Protein AF-A0A4E0QZ90-F1 (afdb_monomer_lite)

Radius of gyration: 20.69 Å; chains: 1; bounding box: 53×40×51 Å

Secondary structure (DSSP, 8-state):
-HHHHHHHHHHHHHHHHHHHHHH-TTSHHHHHHHHHHHHHHTTS-HHHHHHHHHHHHHTTTS-B-HHHHHHHTT--S-HHHHHHHHHHHHHTTSEEE-SSTT-EEE-TTSHHHHHHIIIIIHHHHSS---HHHHHHHHHHHHHHHHHHHHHHHHHHHHHHT----

Sequence (165 aa):
MTELIERAKAADGVINTVNYDISDRRSEMSETWNEYLQLTLDKVNEKYAKSMLLHLSKHADRYWTPKDLKEELGIDLSIDQIKKRLVQLSEGDLIDRGVSDIQFKGLSDGTLNLILRNRFEEEIDGFAPDLKDVFQKQIKTLTSENSKLRGLLYHQCERTGDYSA

Structure (mmCIF, N/CA/C/O backbone):
data_AF-A0A4E0QZ90-F1
#
_entry.id   AF-A0A4E0QZ90-F1
#
loop_
_atom_site.group_PDB
_atom_site.id
_atom_site.type_symbol
_atom_site.label_atom_id
_atom_site.label_alt_id
_atom_site.label_comp_id
_atom_site.label_asym_id
_atom_site.label_entity_id
_atom_site.label_seq_id
_atom_site.pdbx_PDB_ins_code
_atom_site.Cartn_x
_atom_site.Cartn_y
_atom_site.Cartn_z
_atom_site.occupancy
_atom_site.B_iso_or_equiv
_atom_site.auth_seq_id
_atom_site.auth_comp_id
_atom_site.auth_asym_id
_atom_site.auth_atom_id
_atom_site.pdbx_PDB_model_num
ATOM 1 N N . MET A 1 1 ? 24.302 -5.176 -30.937 1.00 50.06 1 MET A N 1
ATOM 2 C CA . MET A 1 1 ? 23.636 -6.416 -30.471 1.00 50.06 1 MET A CA 1
ATOM 3 C C . MET A 1 1 ? 24.049 -6.764 -29.040 1.00 50.06 1 MET A C 1
ATOM 5 O O . MET A 1 1 ? 23.170 -6.968 -28.220 1.00 50.06 1 MET A O 1
ATOM 9 N N . THR A 1 2 ? 25.343 -6.722 -28.703 1.00 59.00 2 THR A N 1
ATOM 10 C CA . THR A 1 2 ? 25.880 -7.012 -27.355 1.00 59.00 2 THR A CA 1
ATOM 11 C C . THR A 1 2 ? 25.347 -6.097 -26.243 1.00 59.00 2 THR A C 1
ATOM 13 O O . THR A 1 2 ? 24.946 -6.583 -25.196 1.00 59.00 2 THR A O 1
ATOM 16 N N . GLU A 1 3 ? 25.240 -4.786 -26.478 1.00 67.06 3 GLU A N 1
ATOM 17 C CA . GLU A 1 3 ? 24.766 -3.831 -25.458 1.00 67.06 3 GLU A CA 1
ATOM 18 C C . GLU A 1 3 ? 23.282 -4.021 -25.081 1.00 67.06 3 GLU A C 1
ATOM 20 O O . GLU A 1 3 ? 22.897 -3.842 -23.930 1.00 67.06 3 GLU A O 1
ATOM 25 N N . LEU A 1 4 ? 22.444 -4.441 -26.037 1.00 58.78 4 LEU A N 1
ATOM 26 C CA . LEU A 1 4 ? 21.033 -4.760 -25.786 1.00 58.78 4 LEU A CA 1
ATOM 27 C C . LEU A 1 4 ? 20.881 -6.024 -24.930 1.00 58.78 4 LEU A C 1
ATOM 29 O O . LEU A 1 4 ? 20.009 -6.074 -24.068 1.00 58.78 4 LEU A O 1
ATOM 33 N N . ILE A 1 5 ? 21.747 -7.018 -25.144 1.00 57.50 5 ILE A N 1
ATOM 34 C CA . ILE A 1 5 ? 21.764 -8.265 -24.369 1.00 57.50 5 ILE A CA 1
ATOM 35 C C . ILE A 1 5 ? 22.209 -7.993 -22.927 1.00 57.50 5 ILE A C 1
ATOM 37 O O . ILE A 1 5 ? 21.594 -8.503 -21.996 1.00 57.50 5 ILE A O 1
ATOM 41 N N . GLU A 1 6 ? 23.225 -7.153 -22.727 1.00 65.00 6 GLU A N 1
ATOM 42 C CA . GLU A 1 6 ? 23.692 -6.789 -21.383 1.00 65.00 6 GLU A CA 1
ATOM 43 C C . GLU A 1 6 ? 22.659 -5.953 -20.611 1.00 65.00 6 GLU A C 1
ATOM 45 O O . GLU A 1 6 ? 22.419 -6.207 -19.432 1.00 65.00 6 GLU A O 1
ATOM 50 N N . ARG A 1 7 ? 21.953 -5.027 -21.276 1.00 69.19 7 ARG A N 1
ATOM 51 C CA . ARG A 1 7 ? 20.844 -4.284 -20.650 1.00 69.19 7 ARG A CA 1
ATOM 52 C C . ARG A 1 7 ? 19.668 -5.187 -20.272 1.00 69.19 7 ARG A C 1
ATOM 54 O O . ARG A 1 7 ? 19.087 -4.993 -19.208 1.00 69.19 7 ARG A O 1
ATOM 61 N N . ALA A 1 8 ? 19.332 -6.170 -21.109 1.00 65.81 8 ALA A N 1
ATOM 62 C CA . ALA A 1 8 ? 18.283 -7.141 -20.803 1.00 65.81 8 ALA A CA 1
ATOM 63 C C . ALA A 1 8 ? 18.651 -8.009 -19.587 1.00 65.81 8 ALA A C 1
ATOM 65 O O . ALA A 1 8 ? 17.857 -8.125 -18.661 1.00 65.81 8 ALA A O 1
ATOM 66 N N . LYS A 1 9 ? 19.890 -8.518 -19.524 1.00 71.62 9 LYS A N 1
ATOM 67 C CA . LYS A 1 9 ? 20.388 -9.267 -18.358 1.00 71.62 9 LYS A CA 1
ATOM 68 C C . LYS A 1 9 ? 20.397 -8.433 -17.077 1.00 71.62 9 LYS A C 1
ATOM 70 O O . LYS A 1 9 ? 20.046 -8.944 -16.018 1.00 71.62 9 LYS A O 1
ATOM 75 N N . ALA A 1 10 ? 20.784 -7.159 -17.165 1.00 81.94 10 ALA A N 1
ATOM 76 C CA . ALA A 1 10 ? 20.748 -6.253 -16.022 1.00 81.94 10 ALA A CA 1
ATOM 77 C C . ALA A 1 10 ? 19.310 -6.028 -15.526 1.00 81.94 10 ALA A C 1
ATOM 79 O O . ALA A 1 10 ? 19.065 -6.081 -14.323 1.00 81.94 10 ALA A O 1
ATOM 80 N N . ALA A 1 11 ? 18.353 -5.842 -16.442 1.00 83.44 11 ALA A N 1
ATOM 81 C CA . ALA A 1 11 ? 16.939 -5.707 -16.100 1.00 83.44 11 ALA A CA 1
ATOM 82 C C . ALA A 1 11 ? 16.386 -6.974 -15.428 1.00 83.44 11 ALA A C 1
ATOM 84 O O . ALA A 1 11 ? 15.770 -6.877 -14.369 1.00 83.44 11 ALA A O 1
ATOM 85 N N . ASP A 1 12 ? 16.660 -8.153 -15.989 1.00 87.81 12 ASP A N 1
ATOM 86 C CA . ASP A 1 12 ? 16.234 -9.432 -15.410 1.00 87.81 12 ASP A CA 1
ATOM 87 C C . ASP A 1 12 ? 16.851 -9.668 -14.025 1.00 87.81 12 ASP A C 1
ATOM 89 O O . ASP A 1 12 ? 16.176 -10.153 -13.116 1.00 87.81 12 ASP A O 1
ATOM 93 N N . GLY A 1 13 ? 18.122 -9.297 -13.838 1.00 88.69 13 GLY A N 1
ATOM 94 C CA . GLY A 1 13 ? 18.788 -9.335 -12.537 1.00 88.69 13 GLY A CA 1
ATOM 95 C C . GLY A 1 13 ? 18.066 -8.475 -11.499 1.00 88.69 13 GLY A C 1
ATOM 96 O O . GLY A 1 13 ? 17.707 -8.976 -10.437 1.00 88.69 13 GLY A O 1
ATOM 97 N N . VAL A 1 14 ? 17.775 -7.213 -11.834 1.00 87.56 14 VAL A N 1
ATOM 98 C CA . VAL A 1 14 ? 17.040 -6.288 -10.954 1.00 87.56 14 VAL A CA 1
ATOM 99 C C . VAL A 1 14 ? 15.645 -6.821 -10.623 1.00 87.56 14 VAL A C 1
ATOM 101 O O . VAL A 1 14 ? 15.272 -6.852 -9.453 1.00 87.56 14 VAL A O 1
ATOM 104 N N . ILE A 1 15 ? 14.890 -7.289 -11.624 1.00 91.81 15 ILE A N 1
ATOM 105 C CA . ILE A 1 15 ? 13.541 -7.841 -11.423 1.00 91.81 15 ILE A CA 1
ATOM 106 C C . ILE A 1 15 ? 13.579 -9.022 -10.453 1.00 91.81 15 ILE A C 1
ATOM 108 O O . ILE A 1 15 ? 12.741 -9.112 -9.558 1.00 91.81 15 ILE A O 1
ATOM 112 N N . ASN A 1 16 ? 14.535 -9.936 -10.621 1.00 92.31 16 ASN A N 1
ATOM 113 C CA . ASN A 1 16 ? 14.632 -11.114 -9.768 1.00 92.31 16 ASN A CA 1
ATOM 114 C C . ASN A 1 16 ? 15.003 -10.755 -8.327 1.00 92.31 16 ASN A C 1
ATOM 116 O O . ASN A 1 16 ? 14.380 -11.296 -7.416 1.00 92.31 16 ASN A O 1
ATOM 120 N N . THR A 1 17 ? 15.953 -9.838 -8.125 1.00 90.50 17 THR A N 1
ATOM 121 C CA . THR A 1 17 ? 16.341 -9.379 -6.784 1.00 90.50 17 THR A CA 1
ATOM 122 C C . THR A 1 17 ? 15.182 -8.684 -6.080 1.00 90.50 17 THR A C 1
ATOM 124 O O . THR A 1 17 ? 14.809 -9.093 -4.988 1.00 90.50 17 THR A O 1
ATOM 127 N N . VAL A 1 18 ? 14.533 -7.711 -6.729 1.00 89.00 18 VAL A N 1
ATOM 128 C CA . VAL A 1 18 ? 13.396 -6.998 -6.121 1.00 89.00 18 VAL A CA 1
ATOM 129 C C . VAL A 1 18 ? 12.245 -7.959 -5.839 1.00 89.00 18 VAL A C 1
ATOM 131 O O . VAL A 1 18 ? 11.636 -7.908 -4.774 1.00 89.00 18 VAL A O 1
ATOM 134 N N . ASN A 1 19 ? 11.946 -8.875 -6.763 1.00 91.88 19 ASN A N 1
ATOM 135 C CA . ASN A 1 19 ? 10.912 -9.870 -6.517 1.00 91.88 19 ASN A CA 1
ATOM 136 C C . ASN A 1 19 ? 11.261 -10.756 -5.314 1.00 91.88 19 ASN A C 1
ATOM 138 O O . ASN A 1 19 ? 10.375 -11.037 -4.514 1.00 91.88 19 ASN A O 1
ATOM 142 N N . TYR A 1 20 ? 12.514 -11.196 -5.174 1.00 92.62 20 TYR A N 1
ATOM 143 C CA . TYR A 1 20 ? 12.963 -11.949 -4.000 1.00 92.62 20 TYR A CA 1
ATOM 144 C C . TYR A 1 20 ? 12.777 -11.137 -2.712 1.00 92.62 20 TYR A C 1
ATOM 146 O O . TYR A 1 20 ? 12.136 -11.626 -1.785 1.00 92.62 20 TYR A O 1
ATOM 154 N N . ASP A 1 21 ? 13.222 -9.879 -2.697 1.00 91.38 21 ASP A N 1
ATOM 155 C CA . ASP A 1 21 ? 13.121 -9.001 -1.528 1.00 91.38 21 ASP A CA 1
ATOM 156 C C . ASP A 1 21 ? 11.674 -8.761 -1.078 1.00 91.38 21 ASP A C 1
ATOM 158 O O . ASP A 1 21 ? 11.420 -8.571 0.108 1.00 91.38 21 ASP A O 1
ATOM 162 N N . ILE A 1 22 ? 10.705 -8.808 -1.991 1.00 91.88 22 ILE A N 1
ATOM 163 C CA . ILE A 1 22 ? 9.284 -8.630 -1.665 1.00 91.88 22 ILE A CA 1
ATOM 164 C C . ILE A 1 22 ? 8.572 -9.954 -1.349 1.00 91.88 22 ILE A C 1
ATOM 166 O O . ILE A 1 22 ? 7.696 -9.992 -0.478 1.00 91.88 22 ILE A O 1
ATOM 170 N N . SER A 1 23 ? 8.885 -11.025 -2.087 1.00 90.31 23 SER A N 1
ATOM 171 C CA . SER A 1 23 ? 8.103 -12.271 -2.053 1.00 90.31 23 SER A CA 1
ATOM 172 C C . SER A 1 23 ? 8.633 -13.322 -1.085 1.00 90.31 23 SER A C 1
ATOM 174 O O . SER A 1 23 ? 7.832 -14.085 -0.539 1.00 90.31 23 SER A O 1
ATOM 176 N N . ASP A 1 24 ? 9.943 -13.357 -0.829 1.00 91.75 24 ASP A N 1
ATOM 177 C CA . ASP A 1 24 ? 10.517 -14.289 0.135 1.00 91.75 24 ASP A CA 1
ATOM 178 C C . ASP A 1 24 ? 10.327 -13.761 1.559 1.00 91.75 24 ASP A C 1
ATOM 180 O O . ASP A 1 24 ? 10.712 -12.644 1.895 1.00 91.75 24 ASP A O 1
ATOM 184 N N . ARG A 1 25 ? 9.741 -14.584 2.432 1.00 90.44 25 ARG A N 1
ATOM 185 C CA . ARG A 1 25 ? 9.483 -14.207 3.826 1.00 90.44 25 ARG A CA 1
ATOM 186 C C . ARG A 1 25 ? 10.753 -13.983 4.647 1.00 90.44 25 ARG A C 1
ATOM 188 O O . ARG A 1 25 ? 10.630 -13.350 5.686 1.00 90.44 25 ARG A O 1
ATOM 195 N N . ARG A 1 26 ? 11.903 -14.491 4.196 1.00 91.25 26 ARG A N 1
ATOM 196 C CA . ARG A 1 26 ? 13.217 -14.400 4.854 1.00 91.25 26 ARG A CA 1
ATOM 197 C C . ARG A 1 26 ? 14.088 -13.269 4.310 1.00 91.25 26 ARG A C 1
ATOM 199 O O . ARG A 1 26 ? 15.247 -13.157 4.701 1.00 91.25 26 ARG A O 1
ATOM 206 N N . SER A 1 27 ? 13.599 -12.493 3.344 1.00 93.81 27 SER A N 1
ATOM 207 C CA . SER A 1 27 ? 14.322 -11.300 2.916 1.00 93.81 27 SER A CA 1
ATOM 208 C C . SER A 1 27 ? 14.242 -10.232 4.007 1.00 93.81 27 SER A C 1
ATOM 210 O O . SER A 1 27 ? 13.218 -10.086 4.678 1.00 93.81 27 SER A O 1
ATOM 212 N N . GLU A 1 28 ? 15.300 -9.435 4.141 1.00 91.38 28 GLU A N 1
ATOM 213 C CA . GLU A 1 28 ? 15.359 -8.340 5.117 1.00 91.38 28 GLU A CA 1
ATOM 214 C C . GLU A 1 28 ? 14.195 -7.353 4.929 1.00 91.38 28 GLU A C 1
ATOM 216 O O . GLU A 1 28 ? 13.554 -6.938 5.893 1.00 91.38 28 GLU A O 1
ATOM 221 N N . MET A 1 29 ? 13.857 -7.033 3.675 1.00 90.81 29 MET A N 1
ATOM 222 C CA . MET A 1 29 ? 12.750 -6.131 3.342 1.00 90.81 29 MET A CA 1
ATOM 223 C C . MET A 1 29 ? 11.393 -6.711 3.751 1.00 90.81 29 MET A C 1
ATOM 225 O O . MET A 1 29 ? 10.561 -6.007 4.328 1.00 90.81 29 MET A O 1
ATOM 229 N N . SER A 1 30 ? 11.156 -7.997 3.485 1.00 91.88 30 SER A N 1
ATOM 230 C CA . SER A 1 30 ? 9.919 -8.662 3.889 1.00 91.88 30 SER A CA 1
ATOM 231 C C . SER A 1 30 ? 9.819 -8.770 5.411 1.00 91.88 30 SER A C 1
ATOM 233 O O . SER A 1 30 ? 8.740 -8.530 5.957 1.00 91.88 30 SER A O 1
ATOM 235 N N . GLU A 1 31 ? 10.903 -9.114 6.103 1.00 94.00 31 GLU A N 1
ATOM 236 C CA . GLU A 1 31 ? 10.938 -9.193 7.567 1.00 94.00 31 GLU A CA 1
ATOM 237 C C . GLU A 1 31 ? 10.679 -7.827 8.202 1.00 94.00 31 GLU A C 1
ATOM 239 O O . GLU A 1 31 ? 9.748 -7.706 8.996 1.00 94.00 31 GLU A O 1
ATOM 244 N N . THR A 1 32 ? 11.386 -6.787 7.751 1.00 92.00 32 THR A N 1
ATOM 245 C CA . THR A 1 32 ? 11.214 -5.407 8.229 1.00 92.00 32 THR A CA 1
ATOM 246 C C . THR A 1 32 ? 9.751 -4.989 8.134 1.00 92.00 32 THR A C 1
ATOM 248 O O . THR A 1 32 ? 9.118 -4.698 9.145 1.00 92.00 32 THR A O 1
ATOM 251 N N . TRP A 1 33 ? 9.142 -5.050 6.944 1.00 93.62 33 TRP A N 1
ATOM 252 C CA . TRP A 1 33 ? 7.732 -4.677 6.799 1.00 93.62 33 TRP A CA 1
ATOM 253 C C . TRP A 1 33 ? 6.785 -5.604 7.566 1.00 93.62 33 TRP A C 1
ATOM 255 O O . TRP A 1 33 ? 5.712 -5.170 7.985 1.00 93.62 33 TRP A O 1
ATOM 265 N N . ASN A 1 34 ? 7.151 -6.873 7.773 1.00 91.56 34 ASN A N 1
ATOM 266 C CA . ASN A 1 34 ? 6.354 -7.774 8.596 1.00 91.56 34 ASN A CA 1
ATOM 267 C C . ASN A 1 34 ? 6.251 -7.285 10.037 1.00 91.56 34 ASN A C 1
ATOM 269 O O . ASN A 1 34 ? 5.165 -7.365 10.599 1.00 91.56 34 ASN A O 1
ATOM 273 N N . GLU A 1 35 ? 7.331 -6.770 10.616 1.00 90.31 35 GLU A N 1
ATOM 274 C CA . GLU A 1 35 ? 7.325 -6.256 11.986 1.00 90.31 35 GLU A CA 1
ATOM 275 C C . GLU A 1 35 ? 6.349 -5.083 12.134 1.00 90.31 35 GLU A C 1
ATOM 277 O O . GLU A 1 35 ? 5.456 -5.137 12.982 1.00 90.31 35 GLU A O 1
ATOM 282 N N . TYR A 1 36 ? 6.425 -4.079 11.252 1.00 90.12 36 TYR A N 1
ATOM 283 C CA . TYR A 1 36 ? 5.488 -2.944 11.253 1.00 90.12 36 TYR A CA 1
ATOM 284 C C . TYR A 1 36 ? 4.035 -3.389 11.060 1.00 90.12 36 TYR A C 1
ATOM 286 O O . TYR A 1 36 ? 3.129 -2.912 11.754 1.00 90.12 36 TYR A O 1
ATOM 294 N N . LEU A 1 37 ? 3.804 -4.332 10.139 1.00 91.62 37 LEU A N 1
ATOM 295 C CA . LEU A 1 37 ? 2.474 -4.873 9.874 1.00 91.62 37 LEU A CA 1
ATOM 296 C C . LEU A 1 37 ? 1.917 -5.627 11.081 1.00 91.62 37 LEU A C 1
ATOM 298 O O . LEU A 1 37 ? 0.782 -5.365 11.455 1.00 91.62 37 LEU A O 1
ATOM 302 N N . GLN A 1 38 ? 2.684 -6.518 11.711 1.00 88.44 38 GLN A N 1
ATOM 303 C CA . GLN A 1 38 ? 2.231 -7.275 12.886 1.00 88.44 38 GLN A CA 1
ATOM 304 C C . GLN A 1 38 ? 1.940 -6.334 14.061 1.00 88.44 38 GLN A C 1
ATOM 306 O O . GLN A 1 38 ? 0.838 -6.334 14.603 1.00 88.44 38 GLN A O 1
ATOM 311 N N . LEU A 1 39 ? 2.876 -5.432 14.382 1.00 86.94 39 LEU A N 1
ATOM 312 C CA . LEU A 1 39 ? 2.729 -4.482 15.490 1.00 86.94 39 LEU A CA 1
ATOM 313 C C . LEU A 1 39 ? 1.493 -3.585 15.367 1.00 86.94 39 LEU A C 1
ATOM 315 O O . LEU A 1 39 ? 0.947 -3.142 16.384 1.00 86.94 39 LEU A O 1
ATOM 319 N N . THR A 1 40 ? 1.085 -3.281 14.136 1.00 86.19 40 THR A N 1
ATOM 320 C CA . THR A 1 40 ? -0.019 -2.364 13.854 1.00 86.19 40 THR A CA 1
ATOM 321 C C . THR A 1 40 ? -1.330 -3.105 13.621 1.00 86.19 40 THR A C 1
ATOM 323 O O . THR A 1 40 ? -2.341 -2.738 14.215 1.00 86.19 40 THR A O 1
ATOM 326 N N . LEU A 1 41 ? -1.343 -4.162 12.806 1.00 85.75 41 LEU A N 1
ATOM 327 C CA . LEU A 1 41 ? -2.561 -4.906 12.475 1.00 85.75 41 LEU A CA 1
ATOM 328 C C . LEU A 1 41 ? -3.107 -5.693 13.672 1.00 85.75 41 LEU A C 1
ATOM 330 O O . LEU A 1 41 ? -4.321 -5.701 13.855 1.00 85.75 41 LEU A O 1
ATOM 334 N N . ASP A 1 42 ? -2.258 -6.208 14.567 1.00 79.75 42 ASP A N 1
ATOM 335 C CA . ASP A 1 42 ? -2.718 -6.851 15.810 1.00 79.75 42 ASP A CA 1
ATOM 336 C C . ASP A 1 42 ? -3.535 -5.884 16.690 1.00 79.75 42 ASP A C 1
ATOM 338 O O . ASP A 1 42 ? -4.469 -6.273 17.395 1.00 79.75 42 ASP A O 1
ATOM 342 N N . LYS A 1 43 ? -3.216 -4.583 16.631 1.00 73.62 43 LYS A N 1
ATOM 343 C CA . LYS A 1 43 ? -3.924 -3.518 17.367 1.00 73.62 43 LYS A CA 1
ATOM 344 C C . LYS A 1 43 ? -5.181 -3.028 16.642 1.00 73.62 43 LYS A C 1
ATOM 346 O O . LYS A 1 43 ? -6.051 -2.406 17.263 1.00 73.62 43 LYS A O 1
ATOM 351 N N . VAL A 1 44 ? -5.274 -3.264 15.335 1.00 72.06 44 VAL A N 1
ATOM 352 C CA . VAL A 1 44 ? -6.332 -2.777 14.448 1.00 72.06 44 VAL A CA 1
ATOM 353 C C . VAL A 1 44 ? -7.152 -3.977 13.984 1.00 72.06 44 VAL A C 1
ATOM 355 O O . VAL A 1 44 ? -6.859 -4.550 12.947 1.00 72.06 44 VAL A O 1
ATOM 358 N N . ASN A 1 45 ? -8.204 -4.327 14.739 1.00 63.41 45 ASN A N 1
ATOM 359 C CA . ASN A 1 45 ? -9.169 -5.400 14.431 1.00 63.41 45 ASN A CA 1
ATOM 360 C C . ASN A 1 45 ? -9.247 -5.744 12.921 1.00 63.41 45 ASN A C 1
ATOM 362 O O . ASN A 1 45 ? -9.725 -4.927 12.120 1.00 63.41 45 ASN A O 1
ATOM 366 N N . GLU A 1 46 ? -8.760 -6.942 12.579 1.00 67.69 46 GLU A N 1
ATOM 367 C CA . GLU A 1 46 ? -8.146 -7.275 11.286 1.00 67.69 46 GLU A CA 1
ATOM 368 C C . GLU A 1 46 ? -9.072 -7.173 10.071 1.00 67.69 46 GLU A C 1
ATOM 370 O O . GLU A 1 46 ? -8.599 -6.856 8.979 1.00 67.69 46 GLU A O 1
ATOM 375 N N . LYS A 1 47 ? -10.386 -7.395 10.239 1.00 76.50 47 LYS A N 1
ATOM 376 C CA . LYS A 1 47 ? -11.306 -7.649 9.111 1.00 76.50 47 LYS A CA 1
ATOM 377 C C . LYS A 1 47 ? -11.247 -6.593 7.997 1.00 76.50 47 LYS A C 1
ATOM 379 O O . LYS A 1 47 ? -11.350 -6.947 6.832 1.00 76.50 47 LYS A O 1
ATOM 384 N N . TYR A 1 48 ? -11.105 -5.311 8.345 1.00 88.56 48 TYR A N 1
ATOM 385 C CA . TYR A 1 48 ? -11.099 -4.209 7.366 1.00 88.56 48 TYR A CA 1
ATOM 386 C C . TYR A 1 48 ? -9.745 -3.500 7.247 1.00 88.56 48 TYR A C 1
ATOM 388 O O . TYR A 1 48 ? -9.559 -2.681 6.350 1.00 88.56 48 TYR A O 1
ATOM 396 N N . ALA A 1 49 ? -8.804 -3.781 8.152 1.00 90.25 49 ALA A N 1
ATOM 397 C CA . ALA A 1 49 ? -7.523 -3.082 8.209 1.00 90.25 49 ALA A CA 1
ATOM 398 C C . ALA A 1 49 ? -6.681 -3.361 6.959 1.00 90.25 49 ALA A C 1
ATOM 400 O O . ALA A 1 49 ? -6.204 -2.424 6.321 1.00 90.25 49 ALA A O 1
ATOM 401 N N . LYS A 1 50 ? -6.582 -4.639 6.566 1.00 92.69 50 LYS A N 1
ATOM 402 C CA . LYS A 1 50 ? -5.848 -5.067 5.369 1.00 92.69 50 LYS A CA 1
ATOM 403 C C . LYS A 1 50 ? -6.423 -4.447 4.094 1.00 92.69 50 LYS A C 1
ATOM 405 O O . LYS A 1 50 ? -5.663 -3.925 3.289 1.00 92.69 50 LYS A O 1
ATOM 410 N N . SER A 1 51 ? -7.750 -4.438 3.939 1.00 94.12 51 SER A N 1
ATOM 411 C CA . SER A 1 51 ? -8.416 -3.865 2.760 1.00 94.12 51 SER A CA 1
ATOM 412 C C . SER A 1 51 ? -8.220 -2.358 2.649 1.00 94.12 51 SER A C 1
ATOM 414 O O . SER A 1 51 ? -7.878 -1.874 1.576 1.00 94.12 51 SER A O 1
ATOM 416 N N . MET A 1 52 ? -8.365 -1.614 3.753 1.00 95.31 52 MET A N 1
ATOM 417 C CA . MET A 1 52 ? -8.070 -0.177 3.750 1.00 95.31 52 MET A CA 1
ATOM 418 C C . MET A 1 52 ? -6.607 0.088 3.402 1.00 95.31 52 MET A C 1
ATOM 420 O O . MET A 1 52 ? -6.321 0.963 2.592 1.00 95.31 52 MET A O 1
ATOM 424 N N . LEU A 1 53 ? -5.688 -0.676 3.991 1.00 94.88 53 LEU A N 1
ATOM 425 C CA . LEU A 1 53 ? -4.261 -0.488 3.784 1.00 94.88 53 LEU A CA 1
ATOM 426 C C . LEU A 1 53 ? -3.845 -0.796 2.335 1.00 94.88 53 LEU A C 1
ATOM 428 O O . LEU A 1 53 ? -3.170 0.023 1.717 1.00 94.88 53 LEU A O 1
ATOM 432 N N . LEU A 1 54 ? -4.312 -1.917 1.772 1.00 95.25 54 LEU A N 1
ATOM 433 C CA . LEU A 1 54 ? -4.082 -2.285 0.370 1.00 95.25 54 LEU A CA 1
ATOM 434 C C . LEU A 1 54 ? -4.673 -1.247 -0.591 1.00 95.25 54 LEU A C 1
ATOM 436 O O . LEU A 1 54 ? -4.056 -0.890 -1.591 1.00 95.25 54 LEU A O 1
ATOM 440 N N . HIS A 1 55 ? -5.869 -0.744 -0.294 1.00 96.44 55 HIS A N 1
ATOM 441 C CA . HIS A 1 55 ? -6.514 0.265 -1.122 1.00 96.44 55 HIS A CA 1
ATOM 442 C C . HIS A 1 55 ? -5.738 1.591 -1.109 1.00 96.44 55 HIS A C 1
ATOM 444 O O . HIS A 1 55 ? -5.406 2.135 -2.162 1.00 96.44 55 HIS A O 1
ATOM 450 N N . LEU A 1 56 ? -5.382 2.086 0.079 1.00 97.00 56 LEU A N 1
ATOM 451 C CA . LEU A 1 56 ? -4.604 3.315 0.230 1.00 97.00 56 LEU A CA 1
ATOM 452 C C . LEU A 1 56 ? -3.229 3.206 -0.437 1.00 97.00 56 LEU A C 1
ATOM 454 O O . LEU A 1 56 ? -2.777 4.180 -1.034 1.00 97.00 56 LEU A O 1
ATOM 458 N N . SER A 1 57 ? -2.578 2.038 -0.380 1.00 95.31 57 SER A N 1
ATOM 459 C CA . SER A 1 57 ? -1.277 1.822 -1.020 1.00 95.31 57 SER A CA 1
ATOM 460 C C . SER A 1 57 ? -1.365 1.760 -2.548 1.00 95.31 57 SER A C 1
ATOM 462 O O . SER A 1 57 ? -0.464 2.250 -3.227 1.00 95.31 57 SER A O 1
ATOM 464 N N . LYS A 1 58 ? -2.452 1.199 -3.103 1.00 93.44 58 LYS A N 1
ATOM 465 C CA . LYS A 1 58 ? -2.727 1.193 -4.552 1.00 93.44 58 LYS A CA 1
ATOM 466 C C . LYS A 1 58 ? -3.040 2.597 -5.093 1.00 93.44 58 LYS A C 1
ATOM 468 O O . LYS A 1 58 ? -2.760 2.865 -6.259 1.00 93.44 58 LYS A O 1
ATOM 473 N N . HIS A 1 59 ? -3.578 3.483 -4.253 1.00 95.38 59 HIS A N 1
ATOM 474 C CA . HIS A 1 59 ? -4.030 4.835 -4.608 1.00 95.38 59 HIS A CA 1
ATOM 475 C C . HIS A 1 59 ? -3.314 5.927 -3.797 1.00 95.38 59 HIS A C 1
ATOM 477 O O . HIS A 1 59 ? -3.942 6.859 -3.285 1.00 95.38 59 HIS A O 1
ATOM 483 N N . ALA A 1 60 ? -1.992 5.788 -3.650 1.00 95.06 60 ALA A N 1
ATOM 484 C CA . ALA A 1 60 ? -1.147 6.678 -2.850 1.00 95.06 60 ALA A CA 1
ATOM 485 C C . ALA A 1 60 ? -0.961 8.087 -3.458 1.00 95.06 60 ALA A C 1
ATOM 487 O O . ALA A 1 60 ? -0.404 8.977 -2.815 1.00 95.06 60 ALA A O 1
ATOM 488 N N . ASP A 1 61 ? -1.443 8.314 -4.683 1.00 94.38 61 ASP A N 1
ATOM 489 C CA . ASP A 1 61 ? -1.397 9.594 -5.396 1.00 94.38 61 ASP A CA 1
ATOM 490 C C . ASP A 1 61 ? -2.382 10.640 -4.847 1.00 94.38 61 ASP A C 1
ATOM 492 O O . ASP A 1 61 ? -2.263 11.827 -5.160 1.00 94.38 61 ASP A O 1
ATOM 496 N N . ARG A 1 62 ? -3.333 10.231 -3.996 1.00 95.81 62 ARG A N 1
ATOM 497 C CA . ARG A 1 62 ? -4.338 11.131 -3.421 1.00 95.81 62 ARG A CA 1
ATOM 498 C C . ARG A 1 62 ? -4.693 10.806 -1.977 1.00 95.81 62 ARG A C 1
ATOM 500 O O . ARG A 1 62 ? -4.447 9.715 -1.473 1.00 95.81 62 ARG A O 1
ATOM 507 N N . TYR A 1 63 ? -5.344 11.769 -1.331 1.00 98.06 63 TYR A N 1
ATOM 508 C CA . TYR A 1 63 ? -5.954 11.574 -0.022 1.00 98.06 63 TYR A CA 1
ATOM 509 C C . TYR A 1 63 ? -7.358 10.975 -0.132 1.00 98.06 63 TYR A C 1
ATOM 511 O O . TYR A 1 63 ? -8.110 11.244 -1.073 1.00 98.06 63 TYR A O 1
ATOM 519 N N . TRP A 1 64 ? -7.701 10.210 0.893 1.00 98.38 64 TRP A N 1
ATOM 520 C CA . TRP A 1 64 ? -8.976 9.556 1.117 1.00 98.38 64 TRP A CA 1
ATOM 521 C C . TRP A 1 64 ? -9.510 9.942 2.488 1.00 98.38 64 TRP A C 1
ATOM 523 O O . TRP A 1 64 ? -8.751 10.080 3.454 1.00 98.38 64 TRP A O 1
ATOM 533 N N . THR A 1 65 ? -10.826 10.090 2.574 1.00 98.38 65 THR A N 1
ATOM 534 C CA . THR A 1 65 ? -11.525 10.278 3.839 1.00 98.38 65 THR A CA 1
ATOM 535 C C . THR A 1 65 ? -12.126 8.969 4.348 1.00 98.38 65 THR A C 1
ATOM 537 O O . THR A 1 65 ? -12.375 8.050 3.565 1.00 98.38 65 THR A O 1
ATOM 540 N N . PRO A 1 66 ? -12.430 8.861 5.657 1.00 98.06 66 PRO A N 1
ATOM 541 C CA . PRO A 1 66 ? -13.172 7.720 6.187 1.00 98.06 66 PRO A CA 1
ATOM 542 C C . PRO A 1 66 ? -14.504 7.469 5.465 1.00 98.06 66 PRO A C 1
ATOM 544 O O . PRO A 1 66 ? -14.959 6.330 5.404 1.00 98.06 66 PRO A O 1
ATOM 547 N N . LYS A 1 67 ? -15.130 8.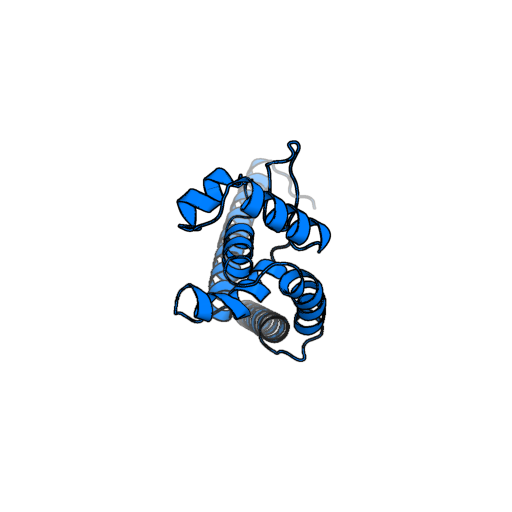528 4.928 1.00 98.12 67 LYS A N 1
ATOM 548 C CA . LYS A 1 67 ? -16.360 8.427 4.141 1.00 98.12 67 LYS A CA 1
ATOM 549 C C . LYS A 1 67 ? -16.094 7.772 2.788 1.00 98.12 67 LYS A C 1
ATOM 551 O O . LYS A 1 67 ? -16.767 6.798 2.471 1.00 98.12 67 LYS A O 1
ATOM 556 N N . ASP A 1 68 ? -15.083 8.250 2.065 1.00 98.12 68 ASP A N 1
ATOM 557 C CA . ASP A 1 68 ? -14.705 7.691 0.762 1.00 98.12 68 ASP A CA 1
ATOM 558 C C . ASP A 1 68 ? -14.382 6.197 0.889 1.00 98.12 68 ASP A C 1
ATOM 560 O O . ASP A 1 68 ? -14.911 5.379 0.147 1.00 98.12 68 ASP A O 1
ATOM 564 N N . LEU A 1 69 ? -13.584 5.820 1.895 1.00 97.75 69 LEU A N 1
ATOM 565 C CA . LEU A 1 69 ? -13.213 4.421 2.128 1.00 97.75 69 LEU A CA 1
ATOM 566 C C . LEU A 1 69 ? -14.408 3.550 2.521 1.00 97.75 69 LEU A C 1
ATOM 568 O O . LEU A 1 69 ? -14.458 2.381 2.149 1.00 97.75 69 LEU A O 1
ATOM 572 N N . LYS A 1 70 ? -15.371 4.091 3.277 1.00 97.31 70 LYS A N 1
ATOM 573 C CA . LYS A 1 70 ? -16.589 3.354 3.629 1.00 97.31 70 LYS A CA 1
ATOM 574 C C . LYS A 1 70 ? -17.390 2.987 2.383 1.00 97.31 70 LYS A C 1
ATOM 576 O O . LYS A 1 70 ? -17.861 1.857 2.289 1.00 97.31 70 LYS A O 1
ATOM 581 N N . GLU A 1 71 ? -17.564 3.955 1.487 1.00 97.25 71 GLU A N 1
ATOM 582 C CA . GLU A 1 71 ? -18.331 3.809 0.249 1.00 97.25 71 GLU A CA 1
ATOM 583 C C . GLU A 1 71 ? -17.612 2.874 -0.728 1.00 97.25 71 GLU A C 1
ATOM 585 O O . GLU A 1 71 ? -18.211 1.907 -1.192 1.00 97.25 71 GLU A O 1
ATOM 590 N N . GLU A 1 72 ? -16.319 3.101 -0.955 1.00 97.19 72 GLU A N 1
ATOM 591 C CA . GLU A 1 72 ? -15.510 2.353 -1.922 1.00 97.19 72 GLU A CA 1
ATOM 592 C C . GLU A 1 72 ? -15.315 0.883 -1.526 1.00 97.19 72 GLU A C 1
ATOM 594 O O . GLU A 1 72 ? -15.384 -0.013 -2.362 1.00 97.19 72 GLU A O 1
ATOM 599 N N . LEU A 1 73 ? -15.095 0.614 -0.235 1.00 94.81 73 LEU A N 1
ATOM 600 C CA . LEU A 1 73 ? -14.774 -0.728 0.262 1.00 94.81 73 LEU A CA 1
ATOM 601 C C . LEU A 1 73 ? -15.980 -1.456 0.873 1.00 94.81 73 LEU A C 1
ATOM 603 O O . LEU A 1 73 ? -15.822 -2.551 1.414 1.00 94.81 73 LEU A O 1
ATOM 607 N N . GLY A 1 74 ? -17.175 -0.853 0.851 1.00 94.44 74 GLY A N 1
ATOM 608 C CA . GLY A 1 74 ? -18.384 -1.444 1.435 1.00 94.44 74 GLY A CA 1
ATOM 609 C C . GLY A 1 74 ? -18.247 -1.766 2.929 1.00 94.44 74 GLY A C 1
ATOM 610 O O . GLY A 1 74 ? -18.788 -2.761 3.411 1.00 94.44 74 GLY A O 1
ATOM 611 N N . ILE A 1 75 ? -17.484 -0.957 3.674 1.00 93.00 75 ILE A N 1
ATOM 612 C CA . ILE A 1 75 ? -17.131 -1.254 5.068 1.00 93.00 75 ILE A CA 1
ATOM 613 C C . ILE A 1 75 ? -18.345 -1.056 5.979 1.00 93.00 75 ILE A C 1
ATOM 615 O O . ILE A 1 75 ? -18.875 0.052 6.128 1.00 93.00 75 ILE A O 1
ATOM 619 N N . ASP A 1 76 ? -18.719 -2.110 6.700 1.00 93.75 76 ASP A N 1
ATOM 620 C CA . ASP A 1 76 ? -19.752 -2.054 7.735 1.00 93.75 76 ASP A CA 1
ATOM 621 C C . ASP A 1 76 ? -19.179 -1.608 9.094 1.00 93.75 76 ASP A C 1
ATOM 623 O O . ASP A 1 76 ? -19.070 -2.373 10.050 1.00 93.75 76 ASP A O 1
ATOM 627 N N . LEU A 1 77 ? -18.713 -0.358 9.140 1.00 92.44 77 LEU A N 1
ATOM 628 C CA . LEU A 1 77 ? -18.271 0.353 10.344 1.00 92.44 77 LEU A CA 1
ATOM 629 C C . LEU A 1 77 ? -18.767 1.800 10.309 1.00 92.44 77 LEU A C 1
ATOM 631 O O . LEU A 1 77 ? -19.010 2.358 9.236 1.00 92.44 77 LEU A O 1
ATOM 635 N N . SER A 1 78 ? -18.882 2.443 11.469 1.00 96.00 78 SER A N 1
ATOM 636 C CA . SER A 1 78 ? -19.133 3.885 11.511 1.00 96.00 78 SER A CA 1
ATOM 637 C C . SER A 1 78 ? -17.928 4.677 10.986 1.00 96.00 78 SER A C 1
ATOM 639 O O . SER A 1 78 ? -16.787 4.212 11.010 1.00 96.00 78 SER A O 1
ATOM 641 N N . ILE A 1 79 ? -18.175 5.914 10.554 1.00 97.44 79 ILE A N 1
ATOM 642 C CA . ILE A 1 79 ? -17.128 6.847 10.113 1.00 97.44 79 ILE A CA 1
ATOM 643 C C . ILE A 1 79 ? -16.052 7.035 11.197 1.00 97.44 79 ILE A C 1
ATOM 645 O O . ILE A 1 79 ? -14.861 6.978 10.894 1.00 97.44 79 ILE A O 1
ATOM 649 N N . ASP A 1 80 ? -16.448 7.157 12.467 1.00 96.19 80 ASP A N 1
ATOM 650 C CA . ASP A 1 80 ? -15.513 7.299 13.591 1.00 96.19 80 ASP A CA 1
ATOM 651 C C . ASP A 1 80 ? -14.674 6.038 13.823 1.00 96.19 80 ASP A C 1
ATOM 653 O O . ASP A 1 80 ? -13.482 6.114 14.127 1.00 96.19 80 ASP A O 1
ATOM 657 N N . GLN A 1 81 ? -15.273 4.859 13.644 1.00 94.88 81 GLN A N 1
ATOM 658 C CA . GLN A 1 81 ? -14.568 3.583 13.744 1.00 94.88 81 GLN A CA 1
ATOM 659 C C . GLN A 1 81 ? -13.546 3.397 12.619 1.00 94.88 81 GLN A C 1
ATOM 661 O O . GLN A 1 81 ? -12.498 2.795 12.860 1.00 94.88 81 GLN A O 1
ATOM 666 N N . ILE A 1 82 ? -13.839 3.888 11.414 1.00 96.12 82 ILE A N 1
ATOM 667 C CA . ILE A 1 82 ? -12.899 3.899 10.286 1.00 96.12 82 ILE A CA 1
ATOM 668 C C . ILE A 1 82 ? -11.775 4.897 10.574 1.00 96.12 82 ILE A C 1
ATOM 670 O O . ILE A 1 82 ? -10.607 4.516 10.545 1.00 96.12 82 ILE A O 1
ATOM 674 N N . LYS A 1 83 ? -12.111 6.133 10.971 1.00 96.75 83 LYS A N 1
ATOM 675 C CA . LYS A 1 83 ? -11.130 7.162 11.352 1.00 96.75 83 LYS A CA 1
ATOM 676 C C . LYS A 1 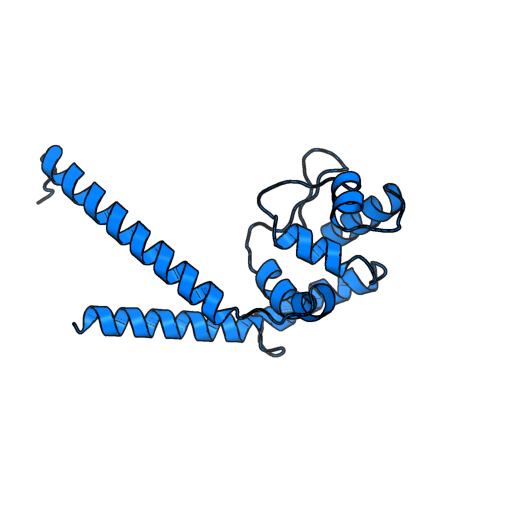83 ? -10.163 6.656 12.420 1.00 96.75 83 LYS A C 1
ATOM 678 O O . LYS A 1 83 ? -8.957 6.804 12.260 1.00 96.75 83 LYS A O 1
ATOM 683 N N . LYS A 1 84 ? -10.666 6.025 13.486 1.00 94.44 84 LYS A N 1
ATOM 684 C CA . LYS A 1 84 ? -9.824 5.480 14.562 1.00 94.44 84 LYS A CA 1
ATOM 685 C C . LYS A 1 84 ? -8.803 4.467 14.038 1.00 94.44 84 LYS A C 1
ATOM 687 O O . LYS A 1 84 ? -7.650 4.507 14.447 1.00 94.44 84 LYS A O 1
ATOM 692 N N . ARG A 1 85 ? -9.206 3.593 13.113 1.00 94.06 85 ARG A N 1
ATOM 693 C CA . ARG A 1 85 ? -8.300 2.607 12.506 1.00 94.06 85 ARG A CA 1
ATOM 694 C C . ARG A 1 85 ? -7.255 3.270 11.614 1.00 94.06 85 ARG A C 1
ATOM 696 O O . ARG A 1 85 ? -6.092 2.910 11.695 1.00 94.06 85 ARG A O 1
ATOM 703 N N . LEU A 1 86 ? -7.642 4.265 10.817 1.00 96.00 86 LEU A N 1
ATOM 704 C CA . LEU A 1 86 ? -6.702 5.031 9.989 1.00 96.00 86 LEU A CA 1
ATOM 705 C C . LEU A 1 86 ? -5.677 5.793 10.840 1.00 96.00 86 LEU A C 1
ATOM 707 O O . LEU A 1 86 ? -4.495 5.818 10.517 1.00 96.00 86 LEU A O 1
ATOM 711 N N . VAL A 1 87 ? -6.104 6.351 11.974 1.00 95.75 87 VAL A N 1
ATOM 712 C CA . VAL A 1 87 ? -5.208 6.968 12.962 1.00 95.75 87 VAL A CA 1
ATOM 713 C C . VAL A 1 87 ? -4.172 5.957 13.462 1.00 95.75 87 VAL A C 1
ATOM 715 O O . VAL A 1 87 ? -2.985 6.267 13.425 1.00 95.75 87 VAL A O 1
ATOM 718 N N . GLN A 1 88 ? -4.598 4.745 13.836 1.00 94.12 88 GLN A N 1
ATOM 719 C CA . GLN A 1 88 ? -3.699 3.673 14.286 1.00 94.12 88 GLN A CA 1
ATOM 720 C C . GLN A 1 88 ? -2.749 3.189 13.179 1.00 94.12 88 GLN A C 1
ATOM 722 O O . GLN A 1 88 ? -1.576 2.962 13.446 1.00 94.12 88 GLN A O 1
ATOM 727 N N . LEU A 1 89 ? -3.233 3.056 11.939 1.00 95.06 89 LEU A N 1
ATOM 728 C CA . LEU A 1 89 ? -2.392 2.705 10.788 1.00 95.06 89 LEU A CA 1
ATOM 729 C C . LEU A 1 89 ? -1.317 3.770 10.537 1.00 95.06 89 LEU A C 1
ATOM 731 O O . LEU A 1 89 ? -0.175 3.436 10.241 1.00 95.06 89 LEU A O 1
ATOM 735 N N . SER A 1 90 ? -1.673 5.044 10.694 1.00 95.31 90 SER A N 1
ATOM 736 C CA . SER A 1 90 ? -0.724 6.150 10.583 1.00 95.31 90 SER A CA 1
ATOM 737 C C . SER A 1 90 ? 0.279 6.181 11.739 1.00 95.31 90 SER A C 1
ATOM 739 O O . SER A 1 90 ? 1.434 6.500 11.512 1.00 95.31 90 SER A O 1
ATOM 741 N N . GLU A 1 91 ? -0.135 5.849 12.963 1.00 93.69 91 GLU A N 1
ATOM 742 C CA . GLU A 1 91 ? 0.770 5.751 14.123 1.00 93.69 91 GLU A CA 1
ATOM 743 C C . GLU A 1 91 ? 1.744 4.571 14.025 1.00 93.69 91 GLU A C 1
ATOM 745 O O . GLU A 1 91 ? 2.767 4.565 14.701 1.00 93.69 91 GLU A O 1
ATOM 750 N N . GLY A 1 92 ? 1.416 3.570 13.206 1.00 92.62 92 GLY A N 1
ATOM 751 C CA . GLY A 1 92 ? 2.296 2.458 12.857 1.00 92.62 92 GLY A CA 1
ATOM 752 C C . GLY A 1 92 ? 3.163 2.706 11.623 1.00 92.62 92 GLY A C 1
ATOM 753 O O . GLY A 1 92 ? 3.703 1.746 11.083 1.00 92.62 92 GLY A O 1
ATOM 754 N N . ASP A 1 93 ? 3.238 3.952 11.143 1.00 92.88 93 ASP A N 1
ATOM 755 C CA . ASP A 1 93 ? 3.993 4.360 9.951 1.00 92.88 93 ASP A CA 1
ATOM 756 C C . ASP A 1 93 ? 3.590 3.615 8.661 1.00 92.88 93 ASP A C 1
ATOM 758 O O . ASP A 1 93 ? 4.384 3.471 7.735 1.00 92.88 93 ASP A O 1
ATOM 762 N N . LEU A 1 94 ? 2.342 3.136 8.567 1.00 94.44 94 LEU A N 1
ATOM 763 C CA . LEU A 1 94 ? 1.851 2.403 7.390 1.00 94.44 94 LEU A CA 1
ATOM 764 C C . LEU A 1 94 ? 1.148 3.299 6.360 1.00 94.44 94 LEU A C 1
ATOM 766 O O . LEU A 1 94 ? 0.959 2.885 5.216 1.00 94.44 94 LEU A O 1
ATOM 770 N N . ILE A 1 95 ? 0.718 4.499 6.762 1.00 96.50 95 ILE A N 1
ATOM 771 C CA . ILE A 1 95 ? 0.031 5.488 5.917 1.00 96.50 95 ILE A CA 1
ATOM 772 C C . ILE A 1 95 ? 0.345 6.918 6.385 1.00 96.50 95 ILE A C 1
ATOM 774 O O . ILE A 1 95 ? 0.634 7.144 7.560 1.00 96.50 95 ILE A O 1
ATOM 778 N N . ASP A 1 96 ? 0.179 7.895 5.494 1.00 96.81 96 ASP A N 1
ATOM 779 C CA . ASP A 1 96 ? 0.369 9.319 5.791 1.00 96.81 96 ASP A CA 1
ATOM 780 C C . ASP A 1 96 ? -0.949 10.022 6.150 1.00 96.81 96 ASP A C 1
ATOM 782 O O . ASP A 1 96 ? -2.030 9.659 5.670 1.00 96.81 96 ASP A O 1
ATOM 786 N N . ARG A 1 97 ? -0.846 11.115 6.921 1.00 96.75 97 ARG A N 1
ATOM 787 C CA . ARG A 1 97 ? -1.945 12.065 7.177 1.00 96.75 97 ARG A CA 1
ATOM 788 C C . ARG A 1 97 ? -1.824 13.322 6.320 1.00 96.75 97 ARG A C 1
ATOM 790 O O . ARG A 1 97 ? -0.735 13.738 5.929 1.00 96.75 97 ARG A O 1
ATOM 797 N N . GLY A 1 98 ? -2.969 13.915 6.002 1.00 95.81 98 GLY A N 1
ATOM 798 C CA . GLY A 1 98 ? -3.065 15.205 5.326 1.00 95.81 98 GLY A CA 1
ATOM 799 C C . GLY A 1 98 ? -3.141 16.381 6.296 1.00 95.81 98 GLY A C 1
ATOM 800 O O . GLY A 1 98 ? -2.869 16.257 7.486 1.00 95.81 98 GLY A O 1
ATOM 801 N N . VAL A 1 99 ? -3.547 17.536 5.765 1.00 94.06 99 VAL A N 1
ATOM 802 C CA . VAL A 1 99 ? -3.685 18.783 6.537 1.00 94.06 99 VAL A CA 1
ATOM 803 C C . VAL A 1 99 ? -4.866 18.718 7.509 1.00 94.06 99 VAL A C 1
ATOM 805 O O . VAL A 1 99 ? -4.816 19.311 8.581 1.00 94.06 99 VAL A O 1
ATOM 808 N N . SER A 1 100 ? -5.935 18.009 7.138 1.00 95.12 100 SER A N 1
ATOM 809 C CA . SER A 1 100 ? -7.101 17.807 8.005 1.00 95.12 100 SER A CA 1
ATOM 810 C C . SER A 1 100 ? -7.095 16.429 8.668 1.00 95.12 100 SER A C 1
ATOM 812 O O . SER A 1 100 ? -6.636 15.449 8.084 1.00 95.12 100 SER A O 1
ATOM 814 N N . ASP A 1 101 ? -7.725 16.330 9.843 1.00 94.25 101 ASP A N 1
ATOM 815 C CA . ASP A 1 101 ? -7.828 15.100 10.653 1.00 94.25 101 ASP A CA 1
ATOM 816 C C . ASP A 1 101 ? -8.578 13.932 9.987 1.00 94.25 101 ASP A C 1
ATOM 818 O O . ASP A 1 101 ? -8.762 12.874 10.596 1.00 94.25 101 ASP A O 1
ATOM 822 N N . ILE A 1 102 ? -9.096 14.132 8.777 1.00 97.00 102 ILE A N 1
ATOM 823 C CA . ILE A 1 102 ? -9.840 13.130 8.014 1.00 97.00 102 ILE A CA 1
ATOM 824 C C . ILE A 1 102 ? -9.146 12.753 6.709 1.00 97.00 102 ILE A C 1
ATOM 826 O O . ILE A 1 102 ? -9.715 11.980 5.955 1.00 97.00 102 ILE A O 1
ATOM 830 N N . GLN A 1 103 ? -7.966 13.294 6.411 1.00 98.38 103 GLN A N 1
ATOM 831 C CA . GLN A 1 103 ? -7.240 12.990 5.181 1.00 98.38 103 GLN A CA 1
ATOM 832 C C . GLN A 1 103 ? -6.138 11.970 5.442 1.00 98.38 103 GLN A C 1
ATOM 834 O O . GLN A 1 103 ? -5.234 12.220 6.237 1.00 98.38 103 GLN A O 1
ATOM 839 N N . PHE A 1 104 ? -6.193 10.856 4.718 1.00 98.31 104 PHE A N 1
ATOM 840 C CA . PHE A 1 104 ? -5.224 9.766 4.799 1.00 98.31 104 PHE A CA 1
ATOM 841 C C . PHE A 1 104 ? -4.794 9.329 3.399 1.00 98.31 104 PHE A C 1
ATOM 843 O O . PHE A 1 104 ? -5.605 9.371 2.478 1.00 98.31 104 PHE A O 1
ATOM 850 N N . LYS A 1 105 ? -3.542 8.916 3.209 1.00 97.25 105 LYS A N 1
ATOM 851 C CA . LYS A 1 105 ? -3.054 8.378 1.926 1.00 97.25 105 LYS A CA 1
ATOM 852 C C . LYS A 1 105 ? -2.027 7.271 2.154 1.00 97.25 105 LYS A C 1
ATOM 854 O O . LYS A 1 105 ? -1.409 7.228 3.214 1.00 97.25 105 LYS A O 1
ATOM 859 N N . GLY A 1 106 ? -1.822 6.400 1.168 1.00 96.88 106 GLY A N 1
ATOM 860 C CA . GLY A 1 106 ? -0.715 5.442 1.207 1.00 96.88 106 GLY A CA 1
ATOM 861 C C . GLY A 1 106 ? 0.656 6.127 1.194 1.00 96.88 106 GLY A C 1
ATOM 862 O O . GLY A 1 106 ? 0.783 7.278 0.766 1.00 96.88 106 GLY A O 1
ATOM 863 N N . LEU A 1 107 ? 1.682 5.405 1.647 1.00 95.12 107 LEU A N 1
ATOM 864 C CA . LEU A 1 107 ? 3.069 5.871 1.582 1.00 95.12 107 LEU A CA 1
ATOM 865 C C . LEU A 1 107 ? 3.511 6.080 0.129 1.00 95.12 107 LEU A C 1
ATOM 867 O O . LEU A 1 107 ? 3.138 5.330 -0.773 1.00 95.12 107 LEU A O 1
ATOM 871 N N . SER A 1 108 ? 4.342 7.098 -0.087 1.00 87.25 108 SER A N 1
ATOM 872 C CA . SER A 1 108 ? 4.755 7.513 -1.437 1.00 87.25 108 SER A CA 1
ATOM 873 C C . SER A 1 108 ? 5.905 6.679 -2.022 1.00 87.25 108 SER A C 1
ATOM 875 O O . SER A 1 108 ? 6.137 6.733 -3.225 1.00 87.25 108 SER A O 1
ATOM 877 N N . ASP A 1 109 ? 6.631 5.916 -1.199 1.00 78.62 109 ASP A N 1
ATOM 878 C CA . ASP A 1 109 ? 7.831 5.169 -1.610 1.00 78.62 109 ASP A CA 1
ATOM 879 C C . ASP A 1 109 ? 7.530 3.871 -2.390 1.00 78.62 109 ASP A C 1
ATOM 881 O O . ASP A 1 109 ? 8.430 3.274 -2.977 1.00 78.62 109 ASP A O 1
ATOM 885 N N . GLY A 1 110 ? 6.265 3.435 -2.423 1.00 80.44 110 GLY A N 1
ATOM 886 C CA . GLY A 1 110 ? 5.779 2.288 -3.194 1.00 80.44 110 GLY A CA 1
ATOM 887 C C . GLY A 1 110 ? 6.210 0.908 -2.680 1.00 80.44 110 GLY A C 1
ATOM 888 O O . GLY A 1 110 ? 5.602 -0.090 -3.071 1.00 80.44 110 GLY A O 1
ATOM 889 N N . THR A 1 111 ? 7.194 0.818 -1.781 1.00 88.12 111 THR A N 1
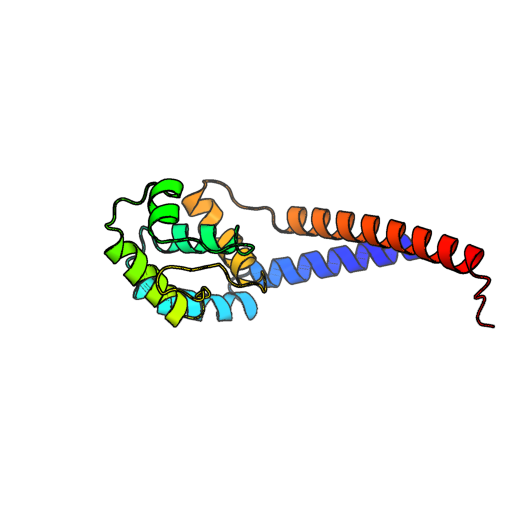ATOM 890 C CA . THR A 1 111 ? 7.722 -0.458 -1.269 1.00 88.12 111 THR A CA 1
ATOM 891 C C . THR A 1 111 ? 6.665 -1.212 -0.474 1.00 88.12 111 THR A C 1
ATOM 893 O O . THR A 1 111 ? 6.411 -2.391 -0.732 1.00 88.12 111 THR A O 1
ATOM 896 N N . LEU A 1 112 ? 5.982 -0.521 0.446 1.00 91.94 112 LEU A N 1
ATOM 897 C CA . LEU A 1 112 ? 4.915 -1.134 1.231 1.00 91.94 112 LEU A CA 1
ATOM 898 C C . LEU A 1 112 ? 3.781 -1.638 0.327 1.00 91.94 112 LEU A C 1
ATOM 900 O O . LEU A 1 112 ? 3.262 -2.726 0.551 1.00 91.94 112 LEU A O 1
ATOM 904 N N . ASN A 1 113 ? 3.435 -0.908 -0.740 1.00 93.50 113 ASN A N 1
ATOM 905 C CA . ASN A 1 113 ? 2.418 -1.357 -1.695 1.00 93.50 113 ASN A CA 1
ATOM 906 C C . ASN A 1 113 ? 2.773 -2.721 -2.307 1.00 93.50 113 ASN A C 1
ATOM 908 O O . ASN A 1 113 ? 1.913 -3.590 -2.410 1.00 93.50 113 ASN A O 1
ATOM 912 N N . LEU A 1 114 ? 4.038 -2.943 -2.671 1.00 92.94 114 LEU A N 1
ATOM 913 C CA . LEU A 1 114 ? 4.490 -4.225 -3.220 1.00 92.94 114 LEU A CA 1
ATOM 914 C C . LEU A 1 114 ? 4.352 -5.362 -2.198 1.00 92.94 114 LEU A C 1
ATOM 916 O O . LEU A 1 114 ? 3.843 -6.432 -2.537 1.00 92.94 114 LEU A O 1
ATOM 920 N N . ILE A 1 115 ? 4.739 -5.109 -0.945 1.00 94.31 115 ILE A N 1
ATOM 921 C CA . ILE A 1 115 ? 4.587 -6.064 0.162 1.00 94.31 115 ILE A CA 1
ATOM 922 C C . ILE A 1 115 ? 3.112 -6.413 0.385 1.00 94.31 115 ILE A C 1
ATOM 924 O O . ILE A 1 115 ? 2.762 -7.589 0.485 1.00 94.31 115 ILE A O 1
ATOM 928 N N . LEU A 1 116 ? 2.240 -5.405 0.449 1.00 94.31 116 LEU A N 1
ATOM 929 C CA . LEU A 1 116 ? 0.807 -5.584 0.683 1.00 94.31 116 LEU A CA 1
ATOM 930 C C . LEU A 1 116 ? 0.145 -6.352 -0.452 1.00 94.31 116 LEU A C 1
ATOM 932 O O . LEU A 1 116 ? -0.633 -7.265 -0.195 1.00 94.31 116 LEU A O 1
ATOM 936 N N . ARG A 1 117 ? 0.488 -6.025 -1.699 1.00 94.38 117 ARG A N 1
ATOM 937 C CA . ARG A 1 117 ? -0.007 -6.742 -2.871 1.00 94.38 117 ARG A CA 1
ATOM 938 C C . ARG A 1 117 ? 0.393 -8.213 -2.831 1.00 94.38 117 ARG A C 1
ATOM 940 O O . ARG A 1 117 ? -0.468 -9.079 -2.918 1.00 94.38 117 ARG A O 1
ATOM 947 N N . ASN A 1 118 ? 1.668 -8.505 -2.579 1.00 93.62 118 ASN A N 1
ATOM 948 C CA . ASN A 1 118 ? 2.149 -9.882 -2.451 1.00 93.62 118 ASN A CA 1
ATOM 949 C C . ASN A 1 118 ? 1.462 -10.666 -1.314 1.00 93.62 118 ASN A C 1
ATOM 951 O O . ASN A 1 118 ? 1.299 -11.877 -1.413 1.00 93.62 118 ASN A O 1
ATOM 955 N N . ARG A 1 119 ? 1.081 -10.001 -0.215 1.00 91.75 119 ARG A N 1
ATOM 956 C CA . ARG A 1 119 ? 0.571 -10.675 0.991 1.00 91.75 119 ARG A CA 1
ATOM 957 C C . ARG A 1 119 ? -0.947 -10.749 1.090 1.00 91.75 119 ARG A C 1
ATOM 959 O O . ARG A 1 119 ? -1.440 -11.699 1.687 1.00 91.75 119 ARG A O 1
ATOM 966 N N . PHE A 1 120 ? -1.660 -9.740 0.598 1.00 92.81 120 PHE A N 1
ATOM 967 C CA . PHE A 1 120 ? -3.087 -9.549 0.867 1.00 92.81 120 PHE A CA 1
ATOM 968 C C . PHE A 1 120 ? -3.948 -9.504 -0.396 1.00 92.81 120 PHE A C 1
ATOM 970 O O . PHE A 1 120 ? -5.151 -9.699 -0.288 1.00 92.81 120 PHE A O 1
ATOM 977 N N . GLU A 1 121 ? -3.382 -9.257 -1.582 1.00 93.94 121 GLU A N 1
ATOM 978 C CA . GLU A 1 121 ? -4.185 -9.133 -2.811 1.00 93.94 121 GLU A CA 1
ATOM 979 C C . GLU A 1 121 ? -4.880 -10.453 -3.165 1.00 93.94 121 GLU A C 1
ATOM 981 O O . GLU A 1 121 ? -6.056 -10.443 -3.504 1.00 93.94 121 GLU A O 1
ATOM 986 N N . GLU A 1 122 ? -4.226 -11.600 -2.962 1.00 94.50 122 GLU A N 1
ATOM 987 C CA . GLU A 1 122 ? -4.873 -12.902 -3.164 1.00 94.50 122 GLU A CA 1
ATOM 988 C C . GLU A 1 122 ? -5.981 -13.171 -2.136 1.00 94.50 122 GLU A C 1
ATOM 990 O O . GLU A 1 122 ? -7.055 -13.643 -2.498 1.00 94.50 122 GLU A O 1
ATOM 995 N N . GLU A 1 123 ? -5.751 -12.821 -0.866 1.00 91.81 123 GLU A N 1
ATOM 996 C CA . GLU A 1 123 ? -6.741 -12.965 0.211 1.00 91.81 123 GLU A CA 1
ATOM 997 C C . GLU A 1 123 ? -7.987 -12.097 -0.036 1.00 91.81 123 GLU A C 1
ATOM 999 O O . GLU A 1 123 ? -9.104 -12.524 0.250 1.00 91.81 123 GLU A O 1
ATOM 1004 N N . ILE A 1 124 ? -7.794 -10.876 -0.544 1.00 91.12 124 ILE A N 1
ATOM 1005 C CA . ILE A 1 124 ? -8.844 -9.856 -0.657 1.00 91.12 124 ILE A CA 1
ATOM 1006 C C . ILE A 1 124 ? -9.533 -9.900 -2.025 1.00 91.12 124 ILE A C 1
ATOM 1008 O O . ILE A 1 124 ? -10.761 -9.904 -2.086 1.00 91.12 124 ILE A O 1
ATOM 1012 N N . ASP A 1 125 ? -8.754 -9.933 -3.106 1.00 91.06 125 ASP A N 1
ATOM 1013 C CA . ASP A 1 125 ? -9.237 -9.812 -4.485 1.00 91.06 125 ASP A CA 1
ATOM 1014 C C . ASP A 1 125 ? -9.330 -11.184 -5.194 1.00 91.06 1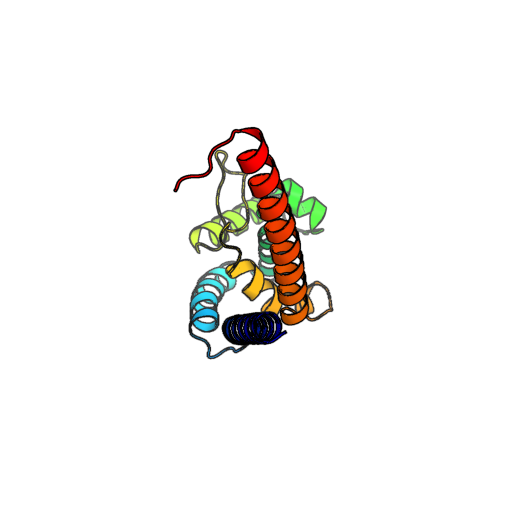25 ASP A C 1
ATOM 1016 O O . ASP A 1 125 ? -9.885 -11.285 -6.290 1.00 91.06 125 ASP A O 1
ATOM 1020 N N . GLY A 1 126 ? -8.814 -12.258 -4.582 1.00 92.81 126 GLY A N 1
ATOM 1021 C CA . GLY A 1 126 ? -8.916 -13.630 -5.094 1.00 92.81 126 GLY A CA 1
ATOM 1022 C C . GLY A 1 126 ? -7.902 -13.992 -6.183 1.00 92.81 126 GLY A C 1
ATOM 1023 O O . GLY A 1 126 ? -8.061 -15.023 -6.839 1.00 92.81 126 GLY A O 1
ATOM 1024 N N . PHE A 1 127 ? -6.874 -13.165 -6.404 1.00 90.00 127 PHE A N 1
ATOM 1025 C CA . PHE A 1 127 ? -5.801 -13.457 -7.354 1.00 90.00 127 PHE A CA 1
ATOM 1026 C C . PHE A 1 127 ? -4.421 -13.066 -6.813 1.00 90.00 127 PHE A C 1
ATOM 1028 O O . PHE A 1 127 ? -4.238 -11.999 -6.230 1.00 90.00 127 PHE A O 1
ATOM 1035 N N . ALA A 1 128 ? -3.425 -13.919 -7.055 1.00 89.88 128 ALA A N 1
ATOM 1036 C CA . ALA A 1 128 ? -2.033 -13.613 -6.753 1.00 89.88 128 ALA A CA 1
ATOM 1037 C C . ALA A 1 128 ? -1.442 -12.672 -7.824 1.00 89.88 128 ALA A C 1
ATOM 1039 O O . ALA A 1 128 ? -1.564 -12.957 -9.022 1.00 89.88 128 ALA A O 1
ATOM 1040 N N . PRO A 1 129 ? -0.791 -11.559 -7.442 1.00 89.62 129 PRO A N 1
ATOM 1041 C CA . PRO A 1 129 ? -0.175 -10.659 -8.406 1.00 89.62 129 PRO A CA 1
ATOM 1042 C C . PRO 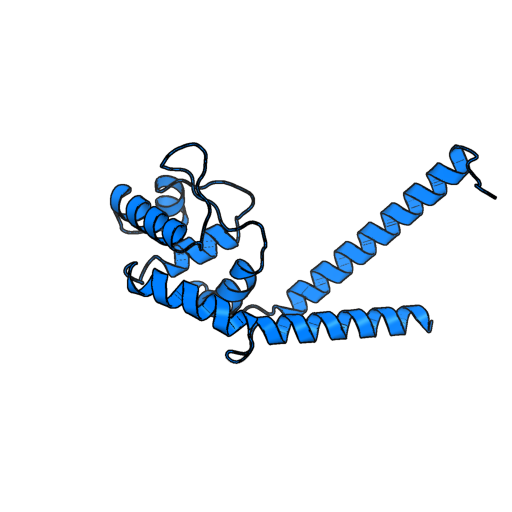A 1 129 ? 1.132 -11.236 -8.962 1.00 89.62 129 PRO A C 1
ATOM 1044 O O . PRO A 1 129 ? 2.002 -11.675 -8.212 1.00 89.62 129 PRO A O 1
ATOM 1047 N N . ASP A 1 130 ? 1.331 -11.139 -10.278 1.00 91.88 130 ASP A N 1
ATOM 1048 C CA . ASP A 1 130 ? 2.642 -11.378 -10.891 1.00 91.88 130 ASP A CA 1
ATOM 1049 C C . ASP A 1 130 ? 3.480 -10.092 -10.846 1.00 91.88 130 ASP A C 1
ATOM 1051 O O . ASP A 1 130 ? 3.424 -9.237 -11.735 1.00 91.88 130 ASP A O 1
ATOM 1055 N N . LEU A 1 131 ? 4.249 -9.925 -9.768 1.00 89.62 131 LEU A N 1
ATOM 1056 C CA . LEU A 1 131 ? 5.099 -8.747 -9.595 1.00 89.62 131 LEU A CA 1
ATOM 1057 C C . LEU A 1 131 ? 6.243 -8.692 -10.616 1.00 89.62 131 LEU A C 1
ATOM 1059 O O . LEU A 1 131 ? 6.656 -7.594 -10.993 1.00 89.62 131 LEU A O 1
ATOM 1063 N N . LYS A 1 132 ? 6.722 -9.837 -11.122 1.00 91.44 132 LYS A N 1
ATOM 1064 C CA . LYS A 1 132 ? 7.763 -9.848 -12.158 1.00 91.44 132 LYS A CA 1
ATOM 1065 C C . LYS A 1 132 ? 7.234 -9.254 -13.455 1.00 91.44 132 LYS A C 1
ATOM 1067 O O . LYS A 1 132 ? 7.897 -8.387 -14.022 1.00 91.44 132 LYS A O 1
ATOM 1072 N N . ASP A 1 133 ? 6.040 -9.653 -13.885 1.00 91.19 133 ASP A N 1
ATOM 1073 C CA . ASP A 1 133 ? 5.379 -9.068 -15.058 1.00 91.19 133 ASP A CA 1
ATOM 1074 C C . ASP A 1 133 ? 5.120 -7.560 -14.872 1.00 91.19 133 ASP A C 1
ATOM 1076 O O . ASP A 1 133 ? 5.374 -6.763 -15.781 1.00 91.19 133 ASP A O 1
ATOM 1080 N N . VAL A 1 134 ? 4.709 -7.132 -13.670 1.00 87.31 134 VAL A N 1
ATOM 1081 C CA . VAL A 1 134 ? 4.562 -5.701 -13.340 1.00 87.31 134 VAL A CA 1
ATOM 1082 C C . VAL A 1 134 ? 5.881 -4.947 -13.545 1.00 87.31 134 VAL A C 1
ATOM 1084 O O . VAL A 1 134 ? 5.897 -3.926 -14.239 1.00 87.31 134 VAL A O 1
ATOM 1087 N N . PHE A 1 135 ? 6.995 -5.443 -12.999 1.00 87.50 135 PHE A N 1
ATOM 1088 C CA . PHE A 1 135 ? 8.299 -4.791 -13.156 1.00 87.50 135 PHE A CA 1
ATOM 1089 C C . PHE A 1 135 ? 8.799 -4.817 -14.601 1.00 87.50 135 PHE A C 1
ATOM 1091 O O . PHE A 1 135 ? 9.308 -3.807 -15.088 1.00 87.50 135 PHE A O 1
ATOM 1098 N N . GLN A 1 136 ? 8.602 -5.921 -15.323 1.00 91.06 136 GLN A N 1
ATOM 1099 C CA . GLN A 1 136 ? 8.942 -6.017 -16.745 1.00 91.06 136 GLN A CA 1
ATOM 1100 C C . GLN A 1 136 ? 8.217 -4.948 -17.567 1.00 91.06 136 GLN A C 1
ATOM 1102 O O . GLN A 1 136 ? 8.837 -4.255 -18.380 1.00 91.06 136 GLN A O 1
ATOM 1107 N N . LYS A 1 137 ? 6.913 -4.762 -17.328 1.00 89.88 137 LYS A N 1
ATOM 1108 C CA . LYS A 1 137 ? 6.115 -3.717 -17.983 1.00 89.88 137 LYS A CA 1
ATOM 1109 C C . LYS A 1 137 ? 6.624 -2.318 -17.638 1.00 89.88 137 LYS A C 1
ATOM 1111 O O . LYS A 1 137 ? 6.799 -1.510 -18.549 1.00 89.88 137 LYS A O 1
ATOM 1116 N N . GLN A 1 138 ? 6.918 -2.039 -16.367 1.00 87.31 138 GLN A N 1
ATOM 1117 C CA . GLN A 1 138 ? 7.448 -0.737 -15.940 1.00 87.31 138 GLN A CA 1
ATOM 1118 C C . GLN A 1 138 ? 8.813 -0.429 -16.567 1.00 87.31 138 GLN A C 1
ATOM 1120 O O . GLN A 1 138 ? 8.988 0.641 -17.151 1.00 87.31 138 GLN A O 1
ATOM 1125 N N . ILE A 1 139 ? 9.757 -1.374 -16.529 1.00 88.19 139 ILE A N 1
ATOM 1126 C CA . ILE A 1 139 ? 11.083 -1.215 -17.145 1.00 88.19 139 ILE A CA 1
ATOM 1127 C C . ILE A 1 139 ? 10.951 -0.973 -18.650 1.00 88.19 139 ILE A C 1
ATOM 1129 O O . ILE A 1 139 ? 11.638 -0.108 -19.200 1.00 88.19 139 ILE A O 1
ATOM 1133 N N . LYS A 1 140 ? 10.044 -1.686 -19.329 1.00 89.31 140 LYS A N 1
ATOM 1134 C CA . LYS A 1 140 ? 9.783 -1.492 -20.760 1.00 89.31 140 LYS A CA 1
ATOM 1135 C C . LYS A 1 140 ? 9.252 -0.088 -21.060 1.00 89.31 140 LYS A C 1
ATOM 1137 O O . LYS A 1 140 ? 9.734 0.546 -22.001 1.00 89.31 140 LYS A O 1
ATOM 1142 N N . THR A 1 141 ? 8.301 0.405 -20.266 1.00 90.75 141 THR A N 1
ATOM 1143 C CA . THR A 1 141 ? 7.762 1.769 -20.393 1.00 90.75 141 THR A CA 1
ATOM 1144 C C . THR A 1 141 ? 8.855 2.810 -20.184 1.00 90.75 141 THR A C 1
ATOM 1146 O O . THR A 1 141 ? 9.100 3.613 -21.084 1.00 90.75 141 THR A O 1
ATOM 1149 N N . LEU A 1 142 ? 9.593 2.730 -19.073 1.00 88.69 142 LEU A N 1
ATOM 1150 C CA . LEU A 1 142 ? 10.682 3.658 -18.753 1.00 88.69 142 LEU A CA 1
ATOM 1151 C C . LEU A 1 142 ? 11.779 3.654 -19.825 1.00 88.69 142 LEU A C 1
ATOM 1153 O O . LEU A 1 142 ? 12.289 4.703 -20.214 1.00 88.69 142 LEU A O 1
ATOM 1157 N N . THR A 1 143 ? 12.113 2.480 -20.365 1.00 88.25 143 THR A N 1
ATOM 1158 C CA . THR A 1 143 ? 13.085 2.346 -21.460 1.00 88.25 143 THR A CA 1
ATOM 1159 C C . THR A 1 143 ? 12.595 3.042 -22.733 1.00 88.25 143 THR A C 1
ATOM 1161 O O . THR A 1 143 ? 13.375 3.709 -23.421 1.00 88.25 143 THR A O 1
ATOM 1164 N N . SER A 1 144 ? 11.303 2.919 -23.050 1.00 89.12 144 SER A N 1
ATOM 1165 C CA . SER A 1 144 ? 10.689 3.608 -24.189 1.00 89.12 144 SER A CA 1
ATOM 1166 C C . SER A 1 144 ? 10.681 5.127 -24.001 1.00 89.12 144 SER A C 1
ATOM 1168 O O . SER A 1 144 ? 11.079 5.855 -24.910 1.00 89.12 144 SER A O 1
ATOM 1170 N N . GLU A 1 145 ? 10.281 5.613 -22.827 1.00 91.50 145 GLU A N 1
ATOM 1171 C CA . GLU A 1 145 ? 10.243 7.044 -22.507 1.00 91.50 145 GLU A CA 1
ATOM 1172 C C . GLU A 1 145 ? 11.634 7.673 -22.533 1.00 91.50 145 GLU A C 1
ATOM 1174 O O . GLU A 1 145 ? 11.833 8.696 -23.187 1.00 91.50 145 GLU A O 1
ATOM 1179 N N . ASN A 1 146 ? 12.626 7.021 -21.923 1.00 91.00 146 ASN A N 1
ATOM 1180 C CA . ASN A 1 146 ? 14.012 7.480 -21.946 1.00 91.00 146 ASN A CA 1
ATOM 1181 C C . ASN A 1 146 ? 14.550 7.555 -23.387 1.00 91.00 146 ASN A C 1
ATOM 1183 O O . ASN A 1 146 ? 15.170 8.542 -23.780 1.00 91.00 146 ASN A O 1
ATOM 1187 N N . SER A 1 147 ? 14.229 6.564 -24.226 1.00 88.69 147 SER A N 1
ATOM 1188 C CA . SER A 1 147 ? 14.604 6.585 -25.647 1.00 88.69 147 SER A CA 1
ATOM 1189 C C . SER A 1 147 ? 13.994 7.780 -26.391 1.00 88.69 147 SER A C 1
ATOM 1191 O O . SER A 1 147 ? 14.689 8.440 -27.164 1.00 88.69 147 SER A O 1
ATOM 1193 N N . LYS A 1 148 ? 12.719 8.104 -26.127 1.00 91.88 148 LYS A N 1
ATOM 1194 C CA . LYS A 1 148 ? 12.048 9.284 -26.702 1.00 91.88 148 LYS A CA 1
ATOM 1195 C C . LYS A 1 148 ? 12.681 10.589 -26.223 1.00 91.88 148 LYS A C 1
ATOM 1197 O O . LYS A 1 148 ? 12.973 11.450 -27.048 1.00 91.88 148 LYS A O 1
ATOM 1202 N N . LEU A 1 149 ? 12.923 10.727 -24.918 1.00 91.81 149 LEU A N 1
ATOM 1203 C CA . LEU A 1 149 ? 13.546 11.917 -24.331 1.00 91.81 149 LEU A CA 1
ATOM 1204 C C . LEU A 1 149 ? 14.945 12.161 -24.901 1.00 91.81 149 LEU A C 1
ATOM 1206 O O . LEU A 1 149 ? 15.263 13.286 -25.272 1.00 91.81 149 LEU A O 1
ATOM 1210 N N . ARG A 1 150 ? 15.755 11.109 -25.061 1.00 90.25 150 ARG A N 1
ATOM 1211 C CA . ARG A 1 150 ? 17.073 11.205 -25.706 1.00 90.25 150 ARG A CA 1
ATOM 1212 C C . ARG A 1 150 ? 16.977 11.674 -27.157 1.00 90.25 150 ARG A C 1
ATOM 1214 O O . ARG A 1 150 ? 17.784 12.499 -27.571 1.00 90.25 150 ARG A O 1
ATOM 1221 N N . GLY A 1 151 ? 15.988 11.191 -27.910 1.00 90.62 151 GLY A N 1
ATOM 1222 C CA . GLY A 1 151 ? 15.738 11.656 -29.276 1.00 90.62 151 GLY A CA 1
ATOM 1223 C C . GLY A 1 151 ? 15.343 13.135 -29.336 1.00 90.62 151 GLY A C 1
ATOM 1224 O O . GLY A 1 151 ? 15.862 13.878 -30.166 1.00 90.62 151 GLY A O 1
ATOM 1225 N N . LEU A 1 152 ? 14.473 13.581 -28.422 1.00 92.19 152 LEU A N 1
ATOM 1226 C CA . LEU A 1 152 ? 14.073 14.988 -28.314 1.00 92.19 152 LEU A CA 1
ATOM 1227 C C . LEU A 1 152 ? 15.250 15.894 -27.934 1.00 92.19 152 LEU A C 1
ATOM 1229 O O . LEU A 1 152 ? 15.412 16.951 -28.541 1.00 92.19 152 LEU A O 1
ATOM 1233 N N . LEU A 1 153 ? 16.078 15.470 -26.974 1.00 88.88 153 LEU A N 1
ATOM 1234 C CA . LEU A 1 153 ? 17.285 16.192 -26.565 1.00 88.88 153 LEU A CA 1
ATOM 1235 C C . LEU A 1 153 ? 18.272 16.331 -27.721 1.00 88.88 153 LEU A C 1
ATOM 1237 O O . LEU A 1 153 ? 18.745 17.430 -27.977 1.00 88.88 153 LEU A O 1
ATOM 1241 N N . TYR A 1 154 ? 18.534 15.246 -28.454 1.00 87.19 154 TYR A N 1
ATOM 1242 C CA . TYR A 1 154 ? 19.428 15.279 -29.611 1.00 87.19 154 TYR A CA 1
ATOM 1243 C C . TYR A 1 154 ? 18.969 16.310 -30.649 1.00 87.19 154 TYR A C 1
ATOM 1245 O O . TYR A 1 154 ? 19.731 17.194 -31.028 1.00 87.19 154 TYR A O 1
ATOM 1253 N N . HIS A 1 155 ? 17.687 16.271 -31.016 1.00 85.31 155 HIS A N 1
ATOM 1254 C CA . HIS A 1 155 ? 17.104 17.221 -31.960 1.00 85.31 155 HIS A CA 1
ATOM 1255 C C . HIS A 1 155 ? 17.112 18.672 -31.437 1.00 85.31 155 HIS A C 1
ATOM 1257 O O . HIS A 1 155 ? 17.210 19.622 -32.213 1.00 85.31 155 HIS A O 1
ATOM 1263 N N . GLN A 1 156 ? 16.993 18.878 -30.122 1.00 85.00 156 GLN A N 1
ATOM 1264 C CA . GLN A 1 156 ? 17.132 20.206 -29.522 1.00 85.00 156 GLN A CA 1
ATOM 1265 C C . GLN A 1 156 ? 18.577 20.712 -29.572 1.00 85.00 156 GLN A C 1
ATOM 1267 O O . GLN A 1 156 ? 18.770 21.849 -29.993 1.00 85.00 156 GLN A O 1
ATOM 1272 N N . CYS A 1 157 ? 19.568 19.882 -29.228 1.00 82.19 157 CYS A N 1
ATOM 1273 C CA . CYS A 1 157 ? 20.990 20.228 -29.322 1.00 82.19 157 CYS A CA 1
ATOM 1274 C C . CYS A 1 157 ? 21.402 20.580 -30.761 1.00 82.19 157 CYS A C 1
ATOM 1276 O O . CYS A 1 157 ? 22.079 21.582 -30.979 1.00 82.19 157 CYS A O 1
ATOM 1278 N N . GLU A 1 158 ? 20.927 19.822 -31.755 1.00 77.44 158 GLU A N 1
ATOM 1279 C CA . GLU A 1 158 ? 21.148 20.142 -33.173 1.00 77.44 158 GLU A CA 1
ATOM 1280 C C . GLU A 1 158 ? 20.554 21.504 -33.559 1.00 77.44 158 GLU A C 1
ATOM 1282 O O . GLU A 1 158 ? 21.161 22.268 -34.309 1.00 77.44 158 GLU A O 1
ATOM 1287 N N . ARG A 1 159 ? 19.372 21.840 -33.027 1.00 78.50 159 ARG A N 1
ATOM 1288 C CA . ARG A 1 159 ? 18.698 23.117 -33.300 1.00 78.50 159 ARG A CA 1
ATOM 1289 C C . ARG A 1 159 ? 19.343 24.317 -32.617 1.00 78.50 159 ARG A C 1
ATOM 1291 O O . ARG A 1 159 ? 19.233 25.418 -33.151 1.00 78.50 159 ARG A O 1
ATOM 1298 N N . THR A 1 160 ? 19.936 24.144 -31.439 1.00 84.12 160 THR A N 1
ATOM 1299 C CA . THR A 1 160 ? 20.567 25.240 -30.688 1.00 84.12 160 THR A CA 1
ATOM 1300 C C . THR A 1 160 ? 22.035 25.448 -31.053 1.00 84.12 160 THR A C 1
ATOM 1302 O O . THR A 1 160 ? 22.614 26.441 -30.626 1.00 84.12 160 THR A O 1
ATOM 1305 N N . GLY A 1 161 ? 22.629 24.565 -31.865 1.00 66.06 161 GLY A N 1
ATOM 1306 C CA . GLY A 1 161 ? 24.039 24.650 -32.255 1.00 66.06 161 GLY A CA 1
ATOM 1307 C C . GLY A 1 161 ? 25.011 24.369 -31.105 1.00 66.06 161 GLY A C 1
ATOM 1308 O O . GLY A 1 161 ? 26.212 24.577 -31.264 1.00 66.06 161 GLY A O 1
ATOM 1309 N N . ASP A 1 162 ? 24.505 23.882 -29.969 1.00 58.91 162 ASP A N 1
ATOM 1310 C CA . ASP A 1 162 ? 25.296 23.510 -28.797 1.00 58.91 162 ASP A CA 1
ATOM 1311 C C . ASP A 1 162 ? 25.915 22.124 -29.032 1.00 58.91 162 ASP A C 1
ATOM 1313 O O . ASP A 1 162 ? 25.489 21.101 -28.495 1.00 58.91 162 ASP A O 1
ATOM 1317 N N . TYR A 1 163 ? 26.929 22.089 -29.894 1.00 53.53 163 TYR A N 1
ATOM 1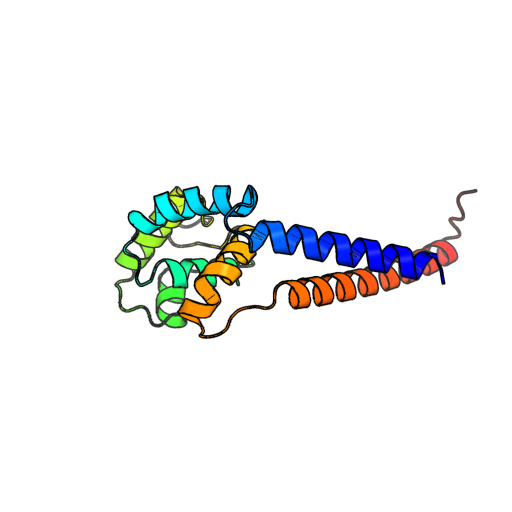318 C CA . TYR A 1 163 ? 27.958 21.063 -29.828 1.00 53.53 163 TYR A CA 1
ATOM 1319 C C . TYR A 1 163 ? 29.031 21.582 -28.873 1.00 53.53 163 TYR A C 1
ATOM 1321 O O . TYR A 1 163 ? 29.921 22.330 -29.280 1.00 53.53 163 TYR A O 1
ATOM 1329 N N . SER A 1 164 ? 28.952 21.215 -27.594 1.00 52.97 164 SER A N 1
ATOM 1330 C CA . SER A 1 164 ? 30.127 21.300 -26.733 1.00 52.97 164 SER A CA 1
ATOM 1331 C C . SER A 1 164 ? 31.187 20.339 -27.280 1.00 52.97 164 SER A C 1
ATOM 1333 O O . SER A 1 164 ? 30.979 19.125 -27.328 1.00 52.97 164 SER A O 1
ATOM 1335 N N . ALA A 1 165 ? 32.279 20.931 -27.769 1.00 40.59 165 ALA A N 1
ATOM 1336 C CA . ALA A 1 165 ? 33.534 20.263 -28.101 1.00 40.59 165 ALA A CA 1
ATOM 1337 C C . ALA A 1 165 ? 34.172 19.597 -26.873 1.00 40.59 165 ALA A C 1
ATOM 1339 O O . ALA A 1 165 ? 33.934 20.087 -25.743 1.00 40.59 165 ALA A O 1
#

pLDDT: mean 88.59, std 10.65, range [40.59, 98.38]

Foldseek 3Di:
DVVVVVVVVVLLVVLVVLCCCQQPCPHPNNVVLVVLCCVQCVVQPNPCLLVVLLVLLVVQVFWDFLVRCCVVVVDPDDSVSSLVSQVSCVVSVQWDADPDSGTIHGDPPSSSNSNSLQPPCCVRVVDRDPSSVVSVVVVVVVVVVVVVVVVVVVVVCVVVVPPDD

Organism: NCBI:txid1003181